Protein AF-A0A931ZYV9-F1 (afdb_monomer)

Sequence (64 aa):
MRIIQKRRVYLSLSAAFVMAALAAILLYRFHFGIDFTGGSLLEVSYSGVRPTPEAMRRVVEEAG

Radius of gyration: 22.59 Å; Cα contacts (8 Å, |Δi|>4): 7; chains: 1; bounding box: 41×21×62 Å

Secondary structure (DSSP, 8-state):
--TGGGHHHHHHHHHHHHHHHHHHHHHH-----HHHH---------SSSPPPHHHHHHHHHHH-

Mean predicted aligned error: 6.83 Å

Foldseek 3Di:
DCCVVCVVVVVVVVVVVVVVVVVCCVVVPDPDDCVPVPDDDDDDDDPDDDDDPVVVVVVVVVVD

pLDDT: mean 90.44, std 8.15, range [53.34, 98.44]

Structure (mmCIF, N/CA/C/O backbone):
data_AF-A0A931ZYV9-F1
#
_entry.id   AF-A0A931ZYV9-F1
#
loop_
_atom_site.group_PDB
_atom_site.id
_atom_site.type_symbol
_atom_site.label_atom_id
_atom_site.label_alt_id
_atom_site.label_comp_id
_atom_site.label_asym_id
_atom_site.label_entity_id
_atom_site.label_seq_id
_atom_site.pdbx_PDB_ins_code
_atom_site.Cartn_x
_atom_site.Cartn_y
_atom_site.Cartn_z
_atom_site.occupancy
_atom_site.B_iso_or_equiv
_atom_site.auth_seq_id
_atom_site.auth_comp_id
_atom_site.auth_asym_id
_atom_site.auth_atom_id
_atom_site.pdbx_PDB_model_num
ATOM 1 N N . MET A 1 1 ? -1.892 5.639 36.470 1.00 53.34 1 MET A N 1
ATOM 2 C CA . MET A 1 1 ? -2.194 5.416 35.036 1.00 53.34 1 MET A CA 1
ATOM 3 C C . MET A 1 1 ? -3.713 5.269 34.869 1.00 53.34 1 MET A C 1
ATOM 5 O O . MET A 1 1 ? -4.266 4.295 35.356 1.00 53.34 1 MET A O 1
ATOM 9 N N . ARG A 1 2 ? -4.432 6.257 34.303 1.00 63.50 2 ARG A N 1
ATOM 10 C CA . ARG A 1 2 ? -5.921 6.274 34.248 1.00 63.50 2 ARG A CA 1
ATOM 11 C C . ARG A 1 2 ? -6.477 5.888 32.867 1.00 63.50 2 ARG A C 1
ATOM 13 O O . ARG A 1 2 ? -7.379 6.535 32.347 1.00 63.50 2 ARG A O 1
ATOM 20 N N . ILE A 1 3 ? -5.926 4.835 32.267 1.00 64.94 3 ILE A N 1
ATOM 21 C CA . ILE A 1 3 ? -6.320 4.358 30.927 1.00 64.94 3 ILE A CA 1
ATOM 22 C C . ILE A 1 3 ? -7.720 3.725 30.968 1.00 64.94 3 ILE A C 1
ATOM 24 O O . ILE A 1 3 ? -8.577 4.036 30.145 1.00 64.94 3 ILE A O 1
ATOM 28 N N . ILE A 1 4 ? -7.994 2.915 31.995 1.00 75.25 4 ILE A N 1
ATOM 29 C CA . ILE A 1 4 ? -9.264 2.186 32.146 1.00 75.25 4 ILE A CA 1
ATOM 30 C C . ILE A 1 4 ? -10.451 3.141 32.366 1.00 75.25 4 ILE A C 1
ATOM 32 O O . ILE A 1 4 ? -11.547 2.889 31.870 1.00 75.25 4 ILE A O 1
ATOM 36 N N . GLN A 1 5 ? -10.240 4.272 33.049 1.00 82.56 5 GLN A N 1
ATOM 37 C CA . GLN A 1 5 ? -11.300 5.255 33.322 1.00 82.56 5 GLN A CA 1
ATOM 38 C C . GLN A 1 5 ? -11.825 5.927 32.047 1.00 82.56 5 GLN A C 1
ATOM 40 O O . GLN A 1 5 ? -13.012 6.222 31.950 1.00 82.56 5 GLN A O 1
ATOM 45 N N . LYS A 1 6 ? -10.961 6.127 31.043 1.00 86.25 6 LYS A N 1
ATOM 46 C CA . LYS A 1 6 ? -11.327 6.725 29.750 1.00 86.25 6 LYS A CA 1
ATOM 47 C C . LYS A 1 6 ? -11.520 5.686 28.645 1.00 86.25 6 LYS A C 1
ATOM 49 O O . LYS A 1 6 ? -11.574 6.052 27.473 1.00 86.25 6 LYS A O 1
ATOM 54 N N . ARG A 1 7 ? -11.676 4.401 28.994 1.00 88.06 7 ARG A N 1
ATOM 55 C CA . ARG A 1 7 ? -11.778 3.295 28.024 1.00 88.06 7 ARG A CA 1
ATOM 56 C C . ARG A 1 7 ? -12.815 3.538 26.932 1.00 88.06 7 ARG A C 1
ATOM 58 O O . ARG A 1 7 ? -12.569 3.188 25.791 1.00 88.06 7 ARG A O 1
ATOM 65 N N . ARG A 1 8 ? -13.949 4.172 27.263 1.00 89.69 8 ARG A N 1
ATOM 66 C CA . ARG A 1 8 ? -15.007 4.466 26.286 1.00 89.69 8 ARG A CA 1
ATOM 67 C C . ARG A 1 8 ? -14.516 5.413 25.193 1.00 89.69 8 ARG A C 1
ATOM 69 O O . ARG A 1 8 ? -14.773 5.145 24.035 1.00 89.69 8 ARG A O 1
ATOM 76 N N . VAL A 1 9 ? -13.757 6.453 25.544 1.00 91.75 9 VAL A N 1
ATOM 77 C CA . VAL A 1 9 ? -13.214 7.411 24.567 1.00 91.75 9 VAL A CA 1
ATOM 78 C C . VAL A 1 9 ? -12.236 6.714 23.625 1.00 91.75 9 VAL A C 1
ATOM 80 O O . VAL A 1 9 ? -12.374 6.817 22.412 1.00 91.75 9 VAL A O 1
ATOM 83 N N . TYR A 1 10 ? -11.284 5.958 24.176 1.00 92.06 10 TYR A N 1
ATOM 84 C CA . TYR A 1 10 ? -10.281 5.265 23.367 1.00 92.06 10 TYR A CA 1
ATOM 85 C C . TYR A 1 10 ? -10.882 4.145 22.506 1.00 92.06 10 TYR A C 1
ATOM 87 O O . TYR A 1 10 ? -10.495 3.996 21.348 1.00 92.06 10 TYR A O 1
ATOM 95 N N . LEU A 1 11 ? -11.859 3.395 23.026 1.00 94.12 11 LEU A N 1
ATOM 96 C CA . LEU A 1 11 ? -12.571 2.370 22.259 1.00 94.12 11 LEU A CA 1
AT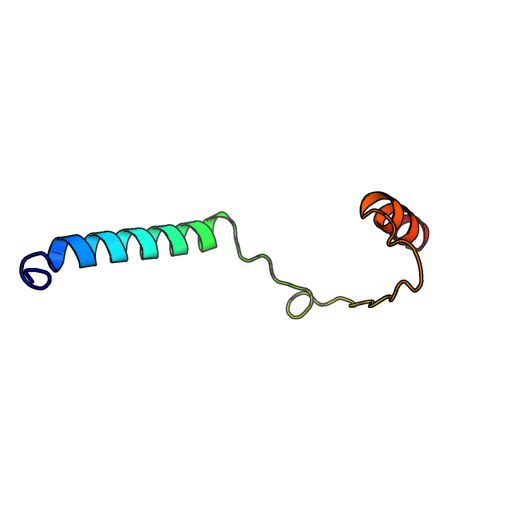OM 97 C C . LEU A 1 11 ? -13.457 2.979 21.169 1.00 94.12 11 LEU A C 1
ATOM 99 O O . LEU A 1 11 ? -13.432 2.484 20.049 1.00 94.12 11 LEU A O 1
ATOM 103 N N . SER A 1 12 ? -14.187 4.064 21.449 1.00 95.50 12 SER A N 1
ATOM 104 C CA . SER A 1 12 ? -14.977 4.768 20.429 1.00 95.50 12 SER A CA 1
ATOM 105 C C . SER A 1 12 ? -14.094 5.334 19.323 1.00 95.50 12 SER A C 1
ATOM 107 O O . SER A 1 12 ? -14.426 5.189 18.151 1.00 95.50 12 SER A O 1
ATOM 109 N N . LEU A 1 13 ? -12.954 5.930 19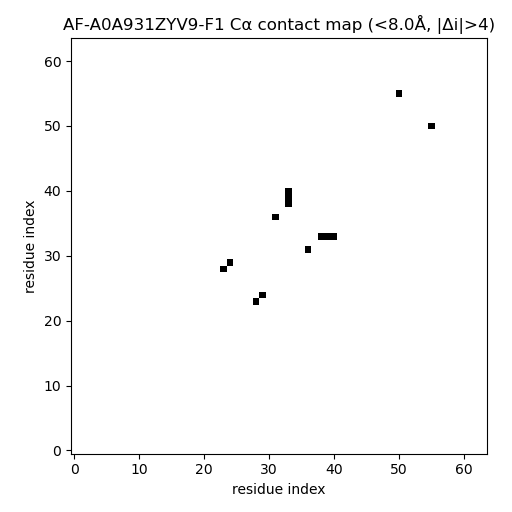.677 1.00 96.25 13 LEU A N 1
ATOM 110 C CA . LEU A 1 13 ? -12.004 6.444 18.694 1.00 96.25 13 LEU A CA 1
ATOM 111 C C . LEU A 1 13 ? -11.420 5.311 17.837 1.00 96.25 13 LEU A C 1
ATOM 113 O O . LEU A 1 13 ? -11.362 5.433 16.617 1.00 96.25 13 LEU A O 1
ATOM 117 N N . SER A 1 14 ? -11.050 4.187 18.458 1.00 96.62 14 SER A N 1
ATOM 118 C CA . SER A 1 14 ? -10.558 3.007 17.734 1.00 96.62 14 SER A CA 1
ATOM 119 C C . SER A 1 14 ? -11.622 2.457 16.784 1.00 96.62 14 SER A C 1
ATOM 121 O O . SER A 1 14 ? -11.336 2.208 15.617 1.00 96.62 14 SER A O 1
ATOM 123 N N . ALA A 1 15 ? -12.865 2.331 17.255 1.00 97.81 15 ALA A N 1
ATOM 124 C CA . ALA A 1 15 ? -13.987 1.887 16.436 1.00 97.81 15 ALA A CA 1
ATOM 125 C C . ALA A 1 15 ? -14.242 2.835 15.255 1.00 97.81 15 ALA A C 1
ATOM 127 O O . ALA A 1 15 ? -14.469 2.366 14.144 1.00 97.81 15 ALA A O 1
ATOM 128 N N . ALA A 1 16 ? -14.143 4.153 15.459 1.00 98.31 16 ALA A N 1
ATOM 129 C CA . ALA A 1 16 ? -14.278 5.133 14.384 1.00 98.31 16 ALA A CA 1
ATOM 130 C C . ALA A 1 16 ? -13.197 4.957 13.304 1.00 98.31 16 ALA A C 1
ATOM 132 O O . ALA A 1 16 ? -13.521 4.954 12.118 1.00 98.31 16 ALA A O 1
ATOM 133 N N . PHE A 1 17 ? -11.937 4.736 13.693 1.00 98.31 17 PHE A N 1
ATOM 134 C CA . PHE A 1 17 ? -10.862 4.452 12.736 1.00 98.31 17 PHE A CA 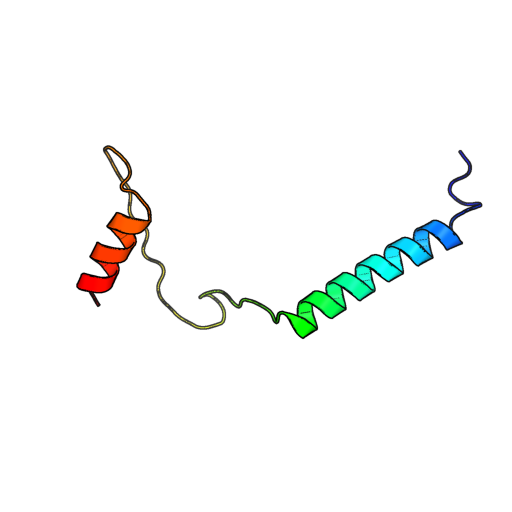1
ATOM 135 C C . PHE A 1 17 ? -11.067 3.134 11.988 1.00 98.31 17 PHE A C 1
ATOM 137 O O . PHE A 1 17 ? -10.857 3.087 10.779 1.00 98.31 17 PHE A O 1
ATOM 144 N N . VAL A 1 18 ? -11.522 2.080 12.672 1.00 98.25 18 VAL A N 1
ATOM 145 C CA . VAL A 1 18 ? -11.847 0.799 12.023 1.00 98.25 18 VAL A CA 1
ATOM 146 C C . VAL A 1 18 ? -12.967 0.985 10.998 1.00 98.25 18 VAL A C 1
ATOM 148 O O . VAL A 1 18 ? -12.838 0.534 9.864 1.00 98.25 18 VAL A O 1
ATOM 151 N N . MET A 1 19 ? -14.034 1.703 11.354 1.00 98.44 19 MET A N 1
ATOM 152 C CA . MET A 1 19 ? -15.131 2.005 10.429 1.00 98.44 19 MET A CA 1
ATOM 153 C C . MET A 1 19 ? -14.666 2.842 9.235 1.00 98.44 19 MET A C 1
ATOM 155 O O . MET A 1 19 ? -15.066 2.562 8.107 1.00 98.44 19 MET A O 1
ATOM 159 N N . ALA A 1 20 ? -13.794 3.829 9.455 1.00 98.06 20 ALA A N 1
ATOM 160 C CA . ALA A 1 20 ? -1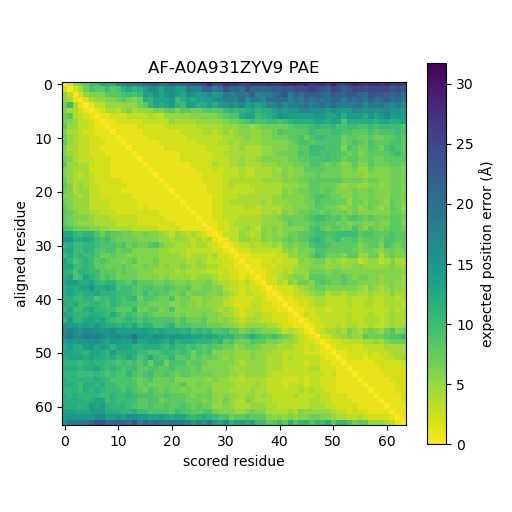3.208 4.620 8.377 1.00 98.06 20 ALA A CA 1
ATOM 161 C C . ALA A 1 20 ? -12.339 3.761 7.442 1.00 98.06 20 ALA A C 1
ATOM 163 O O . ALA A 1 20 ? -12.428 3.909 6.225 1.00 98.06 20 ALA A O 1
ATOM 164 N N . ALA A 1 21 ? -11.550 2.827 7.982 1.00 96.88 21 ALA A N 1
ATOM 165 C CA . ALA A 1 21 ? -10.757 1.893 7.185 1.00 96.88 21 ALA A CA 1
ATOM 166 C C . ALA A 1 21 ? -11.645 0.955 6.350 1.00 96.88 21 ALA A C 1
ATOM 168 O O . ALA A 1 21 ? -11.395 0.773 5.159 1.00 96.88 21 ALA A O 1
ATOM 169 N N . LEU A 1 22 ? -12.719 0.416 6.937 1.00 96.88 22 LEU A N 1
ATOM 170 C CA . LEU A 1 22 ? -13.705 -0.389 6.208 1.00 96.88 22 LEU A CA 1
ATOM 171 C C . LEU A 1 22 ? -14.386 0.424 5.099 1.00 96.88 22 LEU A C 1
ATOM 173 O O . LEU A 1 22 ? -14.502 -0.054 3.974 1.00 96.88 22 LEU A O 1
ATOM 177 N N . ALA A 1 23 ? -14.785 1.666 5.384 1.00 97.25 23 ALA A N 1
ATOM 178 C C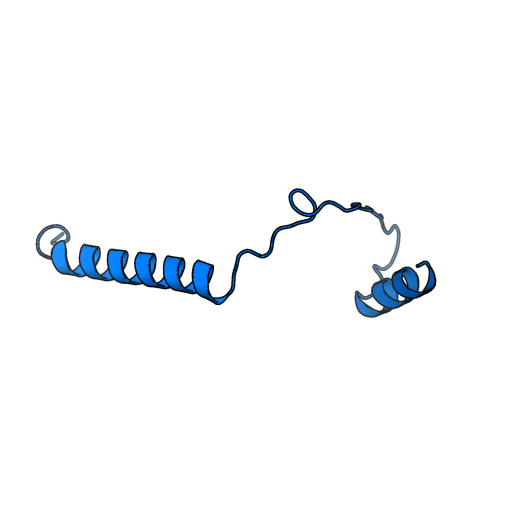A . ALA A 1 23 ? -15.364 2.555 4.381 1.00 97.25 23 ALA A CA 1
ATOM 179 C C . ALA A 1 23 ? -14.379 2.841 3.238 1.00 97.25 23 ALA A C 1
ATOM 181 O O . ALA A 1 23 ? -14.766 2.781 2.073 1.00 97.25 23 ALA A O 1
ATOM 182 N N . ALA A 1 24 ? -13.102 3.083 3.547 1.00 96.44 24 ALA A N 1
ATOM 183 C CA . ALA A 1 24 ? -12.067 3.277 2.537 1.00 96.44 24 ALA A CA 1
ATOM 184 C C . ALA A 1 24 ? -11.907 2.033 1.648 1.00 96.44 24 ALA A C 1
ATOM 186 O O . ALA A 1 24 ? -11.889 2.156 0.426 1.00 96.44 24 ALA A O 1
ATOM 187 N N . ILE A 1 25 ? -11.874 0.836 2.235 1.00 94.81 25 ILE A N 1
ATOM 188 C CA . ILE A 1 25 ? -11.816 -0.423 1.480 1.00 94.81 25 ILE A CA 1
ATOM 189 C C . ILE A 1 25 ? -13.010 -0.555 0.522 1.00 94.81 25 ILE A C 1
ATOM 191 O O . ILE A 1 25 ? -12.832 -0.948 -0.630 1.00 94.81 25 ILE A O 1
ATOM 195 N N . LEU A 1 26 ? -14.222 -0.215 0.971 1.00 93.94 26 LEU A N 1
ATOM 196 C CA . LEU A 1 26 ? -15.431 -0.326 0.151 1.00 93.94 26 LEU A CA 1
ATOM 197 C C . LEU A 1 26 ? -15.485 0.721 -0.973 1.00 93.94 26 LEU A C 1
ATOM 199 O O . LEU A 1 26 ? -15.868 0.386 -2.092 1.00 93.94 26 LEU A O 1
ATOM 203 N N . LEU A 1 27 ? -15.093 1.969 -0.693 1.00 95.94 27 LEU A N 1
ATOM 204 C CA . LEU A 1 27 ? -15.144 3.075 -1.656 1.00 95.94 27 LEU A CA 1
ATOM 205 C C . LEU A 1 27 ? -14.013 3.013 -2.686 1.00 95.94 27 LEU A C 1
ATOM 207 O O . LEU A 1 27 ? -14.256 3.198 -3.877 1.00 95.94 27 LEU A O 1
ATOM 211 N N . TYR A 1 28 ? -12.783 2.742 -2.243 1.00 93.25 28 TYR A N 1
ATOM 212 C CA . TYR A 1 28 ? -11.609 2.696 -3.120 1.00 93.25 28 TYR A CA 1
ATOM 213 C C . TYR A 1 28 ? -11.382 1.320 -3.747 1.00 93.25 28 TYR A C 1
ATOM 215 O O . TYR A 1 28 ? -10.593 1.212 -4.685 1.00 93.25 28 TYR A O 1
ATOM 223 N N . ARG A 1 29 ? -12.118 0.298 -3.281 1.00 86.56 29 ARG A N 1
ATOM 224 C CA . ARG A 1 29 ? -11.989 -1.115 -3.666 1.00 86.56 29 ARG A CA 1
ATOM 225 C C . ARG A 1 29 ? -10.594 -1.673 -3.345 1.00 86.56 29 ARG A C 1
ATOM 227 O O . ARG A 1 29 ? -9.619 -0.956 -3.119 1.00 86.56 29 ARG A O 1
ATOM 234 N N . PHE A 1 30 ? -10.483 -2.997 -3.318 1.00 85.06 30 PHE A N 1
ATOM 235 C CA . PHE A 1 30 ? -9.179 -3.647 -3.220 1.00 85.06 30 PHE A CA 1
ATOM 236 C C . PHE A 1 30 ? -8.443 -3.575 -4.561 1.00 85.06 30 PHE A C 1
ATOM 238 O O . PHE A 1 30 ? -8.998 -3.926 -5.603 1.00 85.06 30 PHE A O 1
ATOM 245 N N . HIS A 1 31 ? -7.175 -3.162 -4.521 1.00 85.00 31 HIS A N 1
ATOM 246 C CA . HIS A 1 31 ? -6.250 -3.306 -5.642 1.00 85.00 31 HIS A CA 1
ATOM 247 C C . HIS A 1 31 ? -5.708 -4.736 -5.624 1.00 85.00 31 HIS A C 1
ATOM 249 O O . HIS A 1 31 ? -4.673 -5.014 -5.021 1.00 85.00 31 HIS A O 1
ATOM 255 N N . PHE A 1 32 ? -6.465 -5.662 -6.210 1.00 89.50 32 PHE A N 1
ATOM 256 C CA . PHE A 1 32 ? -6.053 -7.056 -6.322 1.00 89.50 32 PHE A CA 1
ATOM 257 C C . PHE A 1 32 ? -4.792 -7.160 -7.190 1.00 89.50 32 PHE A C 1
ATOM 259 O O . PHE A 1 32 ? -4.782 -6.703 -8.332 1.00 89.50 32 PHE A O 1
ATOM 266 N N . GLY A 1 33 ? -3.724 -7.723 -6.622 1.00 90.25 33 GLY A N 1
ATOM 267 C CA . GLY A 1 33 ? -2.476 -7.980 -7.338 1.00 90.25 33 GLY A CA 1
ATOM 268 C C . GLY A 1 33 ? -2.586 -9.162 -8.304 1.00 90.25 33 GLY A C 1
ATOM 269 O O . GLY A 1 33 ? -3.603 -9.859 -8.339 1.00 90.25 33 GLY A O 1
ATOM 270 N N . ILE A 1 34 ? -1.500 -9.415 -9.039 1.00 93.44 34 ILE A N 1
ATOM 271 C CA . ILE A 1 34 ? -1.407 -10.479 -10.055 1.00 93.44 34 ILE A CA 1
ATOM 272 C C . ILE A 1 34 ? -1.715 -11.885 -9.511 1.00 93.44 34 ILE A C 1
ATOM 274 O O . ILE A 1 34 ? -2.181 -12.730 -10.269 1.00 93.44 34 ILE A O 1
ATOM 278 N N . ASP A 1 35 ? -1.556 -12.113 -8.201 1.00 93.62 35 ASP A N 1
ATOM 279 C CA . ASP A 1 35 ? -1.919 -13.374 -7.533 1.00 93.62 35 ASP A CA 1
ATOM 280 C C . ASP A 1 35 ? -3.428 -13.674 -7.590 1.00 93.62 35 ASP A C 1
ATOM 282 O O . ASP A 1 35 ? -3.837 -14.831 -7.517 1.00 93.62 35 ASP A O 1
ATOM 286 N N . PHE A 1 36 ? -4.268 -12.641 -7.718 1.00 91.56 36 PHE A N 1
ATOM 287 C CA . PHE A 1 36 ? -5.731 -12.757 -7.698 1.00 91.56 36 PHE A CA 1
ATOM 288 C C . PHE A 1 36 ? -6.386 -12.433 -9.043 1.00 91.56 36 PHE A C 1
ATOM 290 O O . PHE A 1 36 ? -7.492 -12.901 -9.308 1.00 91.56 36 PHE A O 1
ATOM 297 N N . THR A 1 37 ? -5.745 -11.617 -9.882 1.00 92.06 37 THR A N 1
ATOM 298 C CA . THR A 1 37 ? -6.269 -11.220 -11.201 1.00 92.06 37 THR A CA 1
ATOM 299 C C . THR A 1 37 ? -5.669 -12.017 -12.357 1.00 92.06 37 THR A C 1
ATOM 301 O O . THR A 1 37 ? -6.172 -11.926 -13.476 1.00 92.06 37 THR A O 1
ATOM 304 N N . GLY A 1 38 ? -4.629 -12.814 -12.093 1.00 87.12 38 GLY A N 1
ATOM 305 C CA . GLY A 1 38 ? -3.802 -13.421 -13.127 1.00 87.12 38 GLY A CA 1
ATOM 306 C C . GLY A 1 38 ? -2.832 -12.406 -13.739 1.00 87.12 38 GLY A C 1
ATOM 307 O O . GLY A 1 38 ? -3.033 -11.193 -13.686 1.00 87.12 38 GLY A O 1
ATOM 308 N N . GLY A 1 39 ? -1.738 -12.903 -14.306 1.00 90.69 39 GLY A N 1
ATOM 309 C CA . GLY A 1 39 ? -0.693 -12.077 -14.901 1.00 90.69 39 GLY A CA 1
ATOM 310 C C . GLY A 1 39 ? 0.651 -12.790 -14.892 1.00 90.69 39 GLY A C 1
ATOM 311 O O . GLY A 1 39 ? 0.736 -13.981 -14.596 1.00 90.69 39 GLY A O 1
ATOM 312 N N . SER A 1 40 ? 1.707 -12.049 -15.208 1.00 90.56 40 SER A N 1
ATOM 313 C CA . SER A 1 40 ? 3.082 -12.543 -15.186 1.00 90.56 40 SER A CA 1
ATOM 314 C C . SER A 1 40 ? 3.973 -11.585 -14.408 1.00 90.56 40 SER A C 1
ATOM 316 O O . SER A 1 40 ? 3.890 -10.370 -14.589 1.00 90.56 40 SER A O 1
ATOM 318 N N . LEU A 1 41 ? 4.851 -12.138 -13.574 1.00 92.00 41 LEU A N 1
ATOM 319 C CA . LEU A 1 41 ? 5.916 -11.399 -12.908 1.00 92.00 41 LEU A CA 1
ATOM 320 C C . LEU A 1 41 ? 7.222 -11.628 -13.674 1.00 92.00 41 LEU A C 1
ATOM 322 O O . LEU A 1 41 ? 7.643 -12.770 -13.839 1.00 92.00 41 LEU A O 1
ATOM 326 N N . LEU A 1 42 ? 7.854 -10.550 -14.138 1.00 90.94 42 LEU A N 1
ATOM 327 C CA . LEU A 1 42 ? 9.184 -10.590 -14.742 1.00 90.94 42 LEU A CA 1
ATOM 328 C C . LEU A 1 42 ? 10.170 -9.874 -13.819 1.00 90.94 42 LEU A C 1
ATOM 330 O O . LEU A 1 42 ? 10.031 -8.679 -13.558 1.00 90.94 42 LEU A O 1
ATOM 334 N N . GLU A 1 43 ? 11.179 -10.601 -13.353 1.00 91.00 43 GLU A N 1
ATOM 335 C CA . GLU A 1 43 ? 12.264 -10.048 -12.550 1.00 91.00 43 GLU A CA 1
ATOM 336 C C . GLU A 1 43 ? 13.509 -9.846 -13.410 1.00 91.00 43 GLU A C 1
ATOM 338 O O . GLU A 1 43 ? 13.934 -10.733 -14.148 1.00 91.00 43 GLU A O 1
ATOM 343 N N . VAL A 1 44 ? 14.109 -8.661 -13.308 1.00 89.56 44 VAL A N 1
ATOM 344 C CA . VAL A 1 44 ? 15.328 -8.300 -14.034 1.00 89.56 44 VAL A CA 1
ATOM 345 C C . VAL A 1 44 ? 16.349 -7.723 -13.067 1.00 89.56 44 VAL A C 1
ATOM 347 O O . VAL A 1 44 ? 16.015 -6.958 -12.163 1.00 89.56 44 VAL A O 1
ATOM 350 N N . SER A 1 45 ? 17.610 -8.094 -13.262 1.00 90.62 45 SER A N 1
ATOM 351 C CA . SER A 1 45 ? 18.734 -7.604 -12.466 1.00 90.62 45 SER A CA 1
ATOM 352 C C . SER A 1 45 ? 19.594 -6.666 -13.301 1.00 90.62 45 SER A C 1
ATOM 354 O O . SER A 1 45 ? 19.868 -6.942 -14.467 1.00 90.62 45 SER A O 1
ATOM 356 N N . TYR A 1 46 ? 20.055 -5.574 -12.694 1.00 91.00 46 TYR A N 1
ATOM 357 C CA . TYR A 1 46 ? 20.939 -4.610 -13.345 1.00 91.00 46 TYR A CA 1
ATOM 358 C C . TYR A 1 46 ? 22.341 -4.745 -12.763 1.00 91.00 46 TYR A C 1
ATOM 360 O O . TYR A 1 46 ? 22.534 -4.583 -11.561 1.00 91.00 46 TYR A O 1
ATOM 368 N N . SER A 1 47 ? 23.321 -5.031 -13.615 1.00 88.12 47 SER A N 1
ATOM 369 C CA . SER A 1 47 ? 24.738 -5.051 -13.234 1.00 88.12 47 SER A CA 1
ATOM 370 C C . SER A 1 47 ? 25.368 -3.652 -13.204 1.00 88.12 47 SER A C 1
ATOM 372 O O . SER A 1 47 ? 26.404 -3.462 -12.575 1.00 88.12 47 SER A O 1
ATOM 374 N N . GLY A 1 48 ? 24.751 -2.679 -13.882 1.00 85.75 48 GLY A N 1
ATOM 375 C CA . GLY A 1 48 ? 25.205 -1.291 -13.972 1.00 85.75 48 GLY A CA 1
ATOM 376 C C . GLY A 1 48 ? 24.200 -0.296 -13.391 1.00 85.75 48 GLY A C 1
ATOM 377 O O . GLY A 1 48 ? 23.491 -0.582 -12.428 1.00 85.75 48 GLY A O 1
ATOM 378 N N . VAL A 1 49 ? 24.124 0.896 -13.986 1.00 89.88 49 VAL A N 1
ATOM 379 C CA . VAL A 1 49 ? 23.177 1.932 -13.552 1.00 89.88 49 VAL A CA 1
ATOM 380 C C . VAL A 1 49 ? 21.745 1.462 -13.800 1.00 89.88 49 VAL A C 1
ATOM 382 O O . VAL A 1 49 ? 21.378 1.121 -14.924 1.00 89.88 49 VAL A O 1
ATOM 385 N N . ARG A 1 50 ? 20.926 1.467 -12.743 1.00 92.44 50 ARG A N 1
ATOM 386 C CA . ARG A 1 50 ? 19.499 1.154 -12.833 1.00 92.44 50 ARG A CA 1
ATOM 387 C C . ARG A 1 50 ? 18.795 2.204 -13.716 1.00 92.44 50 ARG A C 1
ATOM 389 O O . ARG A 1 50 ? 18.871 3.389 -13.386 1.00 92.44 50 ARG A O 1
ATOM 396 N N . PRO A 1 51 ? 18.094 1.801 -14.789 1.00 91.50 51 PRO A N 1
ATOM 397 C CA . PRO A 1 51 ? 17.329 2.719 -15.626 1.00 91.50 51 PRO A CA 1
ATOM 398 C C . PRO A 1 51 ?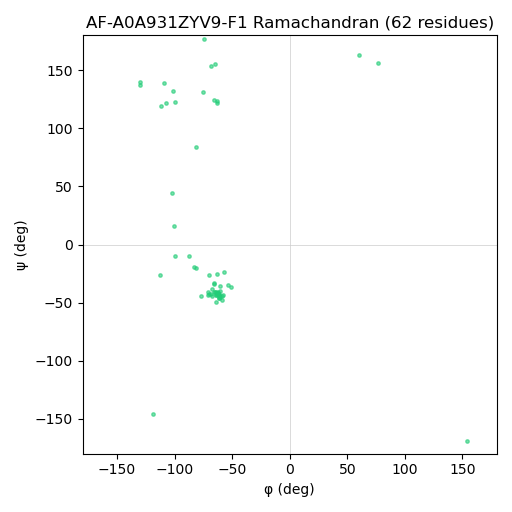 16.170 3.345 -14.845 1.00 91.50 51 PRO A C 1
ATOM 400 O O . PRO A 1 51 ? 15.678 2.782 -13.860 1.00 91.50 51 PRO A O 1
ATOM 403 N N . THR A 1 52 ? 15.720 4.522 -15.283 1.00 94.69 52 THR A N 1
ATOM 404 C CA . THR A 1 52 ? 14.578 5.178 -14.644 1.00 94.69 52 THR A CA 1
ATOM 405 C C . THR A 1 52 ? 13.288 4.393 -14.909 1.00 94.69 52 THR A C 1
ATOM 407 O O . THR A 1 52 ? 13.188 3.690 -15.924 1.00 94.69 52 THR A O 1
ATOM 410 N N . PRO A 1 53 ? 12.278 4.496 -14.026 1.00 92.94 53 PRO A N 1
ATOM 411 C CA . PRO A 1 53 ? 10.992 3.837 -14.238 1.00 92.94 53 PRO A CA 1
ATOM 412 C C . PRO A 1 53 ? 10.354 4.176 -15.593 1.00 92.94 53 PRO A C 1
ATOM 414 O O . PRO A 1 53 ? 9.731 3.315 -16.207 1.00 92.94 53 PRO A O 1
ATOM 417 N N . GLU A 1 54 ? 10.534 5.401 -16.086 1.00 95.25 54 GLU A N 1
ATOM 418 C CA . GLU A 1 54 ? 9.980 5.871 -17.359 1.00 95.25 54 GLU A CA 1
ATOM 419 C C . GLU A 1 54 ? 10.661 5.204 -18.556 1.00 95.25 54 GLU A C 1
ATOM 421 O O . GLU A 1 54 ? 9.978 4.783 -19.487 1.00 95.25 54 GLU A O 1
ATOM 426 N N . ALA A 1 55 ? 11.992 5.073 -18.526 1.00 92.81 55 ALA A N 1
ATOM 427 C CA . ALA A 1 55 ? 12.733 4.378 -19.573 1.00 92.81 55 ALA A CA 1
ATOM 428 C C . ALA A 1 55 ? 12.335 2.896 -19.636 1.00 92.8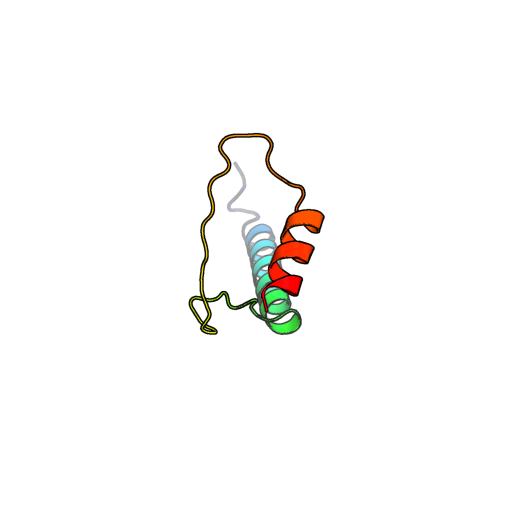1 55 ALA A C 1
ATOM 430 O O . ALA A 1 55 ? 12.109 2.369 -20.721 1.00 92.81 55 ALA A O 1
ATOM 431 N N . MET A 1 56 ? 12.173 2.248 -18.476 1.00 92.94 56 MET A N 1
ATOM 432 C CA . MET A 1 56 ? 11.722 0.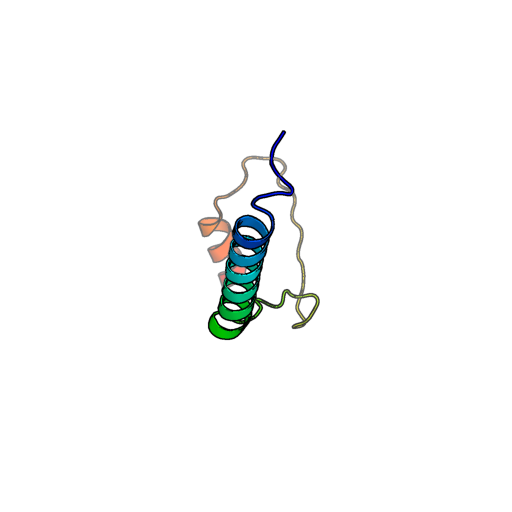854 -18.421 1.00 92.94 56 MET A CA 1
ATOM 433 C C . MET A 1 56 ? 10.295 0.669 -18.92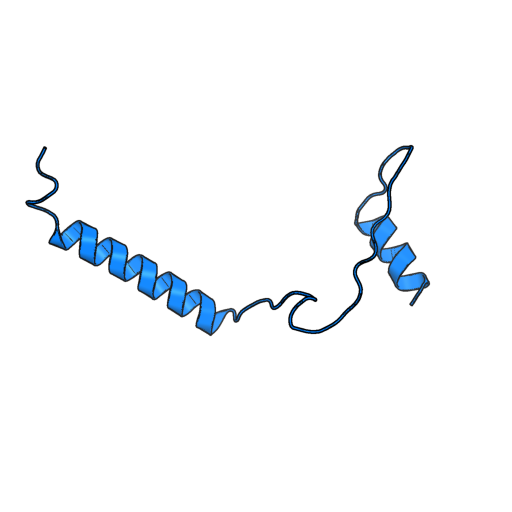8 1.00 92.94 56 MET A C 1
ATOM 435 O O . MET A 1 56 ? 10.042 -0.290 -19.650 1.00 92.94 56 MET A O 1
ATOM 439 N N . ARG A 1 57 ? 9.372 1.579 -18.591 1.00 93.44 57 ARG A N 1
ATOM 440 C CA . ARG A 1 57 ? 7.996 1.524 -19.107 1.00 93.44 57 ARG A CA 1
ATOM 441 C C . ARG A 1 57 ? 7.962 1.587 -20.629 1.00 93.44 57 ARG A C 1
ATOM 443 O O . ARG A 1 57 ? 7.295 0.756 -21.222 1.00 93.44 57 ARG A O 1
ATOM 450 N N . ARG A 1 58 ? 8.742 2.484 -21.246 1.00 94.12 58 ARG A N 1
ATOM 451 C CA . ARG A 1 58 ? 8.828 2.582 -22.714 1.00 94.12 58 ARG A CA 1
ATOM 452 C C . ARG A 1 58 ? 9.296 1.281 -23.358 1.00 94.12 58 ARG A C 1
ATOM 454 O O . ARG A 1 58 ? 8.669 0.818 -24.296 1.00 94.12 58 ARG A O 1
ATOM 461 N N . VAL A 1 59 ? 10.363 0.677 -22.831 1.00 93.56 59 VAL A N 1
ATOM 462 C CA . VAL A 1 59 ? 10.899 -0.584 -23.372 1.00 93.56 59 VAL A CA 1
ATOM 463 C C . VAL A 1 59 ? 9.875 -1.716 -23.269 1.00 93.56 59 VAL A C 1
ATOM 465 O O . VAL A 1 59 ? 9.743 -2.502 -24.200 1.00 93.56 59 VAL A O 1
ATOM 468 N N . VAL A 1 60 ? 9.153 -1.807 -22.148 1.00 92.69 60 VAL A N 1
ATOM 469 C CA . VAL A 1 60 ? 8.107 -2.826 -21.972 1.00 92.69 60 VAL A CA 1
ATOM 470 C C . VAL A 1 60 ? 6.926 -2.559 -22.909 1.00 92.69 60 VAL A C 1
ATOM 472 O O . VAL A 1 60 ? 6.482 -3.481 -23.575 1.00 92.69 60 VAL A O 1
ATOM 475 N N . GLU A 1 61 ? 6.471 -1.310 -23.031 1.00 93.38 61 GLU A N 1
ATOM 476 C CA . GLU A 1 61 ? 5.392 -0.919 -23.953 1.00 93.38 61 GLU A CA 1
ATOM 477 C C . GLU A 1 61 ? 5.738 -1.198 -25.427 1.00 93.38 61 GLU A C 1
ATOM 479 O O . GLU A 1 61 ? 4.865 -1.585 -26.200 1.00 93.38 61 GLU A O 1
ATOM 484 N N . GLU A 1 62 ? 7.003 -1.032 -25.824 1.00 94.06 62 GLU A N 1
ATOM 485 C CA . GLU A 1 62 ? 7.491 -1.386 -27.164 1.00 94.06 62 GLU A CA 1
ATOM 486 C C . GLU A 1 62 ? 7.546 -2.907 -27.398 1.00 94.06 62 GLU A C 1
ATOM 488 O O . GLU A 1 62 ? 7.463 -3.352 -28.544 1.00 94.06 62 GLU A O 1
ATOM 493 N N . ALA A 1 63 ? 7.687 -3.705 -26.335 1.00 89.50 63 ALA A N 1
ATOM 494 C CA . ALA A 1 63 ? 7.776 -5.163 -26.409 1.00 89.50 63 ALA A CA 1
ATOM 495 C C . ALA A 1 63 ? 6.405 -5.868 -26.491 1.00 89.50 63 ALA A C 1
ATOM 497 O O . ALA A 1 63 ? 6.357 -7.011 -26.956 1.00 89.50 63 ALA A O 1
ATOM 498 N N . GLY A 1 64 ? 5.317 -5.191 -26.094 1.00 76.06 64 GLY A N 1
ATOM 499 C CA . GLY A 1 64 ? 3.930 -5.689 -26.113 1.00 76.06 64 GLY A CA 1
ATOM 500 C C . GLY A 1 64 ? 3.412 -6.128 -24.748 1.00 76.06 64 GLY A C 1
ATOM 501 O O . GLY A 1 64 ? 2.494 -6.978 -24.743 1.00 76.06 64 GLY A O 1
#

Solvent-accessible surface area (backbone atoms only — not comparable to full-atom values): 4250 Å² total; per-residue (Å²): 138,74,62,77,84,45,40,67,60,58,49,50,51,51,50,51,52,53,51,50,52,53,49,46,44,68,74,71,44,81,85,71,50,54,93,77,71,59,77,84,89,85,89,84,86,70,95,64,86,76,76,53,73,68,62,51,49,51,55,50,65,74,73,108